Protein AF-A0A942M9U6-F1 (afdb_monomer_lite)

Structure (mmCIF, N/CA/C/O backbone):
data_AF-A0A942M9U6-F1
#
_entry.id   AF-A0A942M9U6-F1
#
loop_
_atom_site.group_PDB
_atom_site.id
_atom_site.type_symbol
_atom_site.label_atom_id
_atom_site.label_alt_id
_atom_site.label_comp_id
_atom_site.label_asym_id
_atom_site.label_entity_id
_atom_site.label_seq_id
_atom_site.pdbx_PDB_ins_code
_atom_site.Cartn_x
_atom_site.Cartn_y
_atom_site.Cartn_z
_atom_site.occupancy
_atom_site.B_iso_or_equiv
_atom_site.auth_seq_id
_atom_site.auth_comp_id
_atom_site.auth_asym_id
_atom_site.auth_atom_id
_atom_site.pdbx_PDB_model_num
ATOM 1 N N . MET A 1 1 ? 28.828 9.353 -16.235 1.00 51.31 1 MET A N 1
ATOM 2 C CA . MET A 1 1 ? 29.349 10.380 -17.169 1.00 51.31 1 MET A CA 1
ATOM 3 C C . MET A 1 1 ? 30.640 9.940 -17.848 1.00 51.31 1 MET A C 1
ATOM 5 O O . MET A 1 1 ? 30.652 9.902 -19.068 1.00 51.31 1 MET A O 1
ATOM 9 N N . ILE A 1 2 ? 31.676 9.532 -17.104 1.00 52.72 2 ILE A N 1
ATOM 10 C CA . ILE A 1 2 ? 32.962 9.069 -17.672 1.00 52.72 2 ILE A CA 1
ATOM 11 C C . ILE A 1 2 ? 32.776 7.932 -18.695 1.00 52.72 2 ILE A C 1
ATOM 13 O O . ILE A 1 2 ? 33.330 7.981 -19.785 1.00 52.72 2 ILE A O 1
ATOM 17 N N . THR A 1 3 ? 31.915 6.957 -18.403 1.00 57.44 3 THR A N 1
ATOM 18 C CA . THR A 1 3 ? 31.604 5.828 -19.300 1.00 57.44 3 THR A CA 1
ATOM 19 C C . THR A 1 3 ? 30.941 6.238 -20.615 1.00 57.44 3 THR A C 1
ATOM 21 O O . THR A 1 3 ? 31.275 5.699 -21.668 1.00 57.44 3 THR A O 1
ATOM 24 N N . ILE A 1 4 ? 30.038 7.222 -20.577 1.00 65.31 4 ILE A N 1
ATOM 25 C CA . ILE A 1 4 ? 29.393 7.776 -21.777 1.00 65.31 4 ILE A CA 1
ATOM 26 C C . ILE A 1 4 ? 30.446 8.491 -22.629 1.00 65.31 4 ILE A C 1
ATOM 28 O O . ILE A 1 4 ? 30.518 8.273 -23.833 1.00 65.31 4 ILE A O 1
ATOM 32 N N . PHE A 1 5 ? 31.317 9.273 -21.989 1.00 61.66 5 PHE A N 1
ATOM 33 C CA . PHE A 1 5 ? 32.379 10.014 -22.665 1.00 61.66 5 PHE A CA 1
ATOM 34 C C . PHE A 1 5 ? 33.386 9.084 -23.362 1.00 61.66 5 PHE A C 1
ATOM 36 O O . PHE A 1 5 ? 33.697 9.268 -24.536 1.00 61.66 5 PHE A O 1
ATOM 43 N N . VAL A 1 6 ? 33.821 8.020 -22.679 1.00 67.50 6 VAL A N 1
ATOM 44 C CA . VAL A 1 6 ? 34.709 6.989 -23.244 1.00 67.50 6 VAL A CA 1
ATOM 45 C C . VAL A 1 6 ? 34.043 6.253 -24.414 1.00 67.50 6 VAL A C 1
ATOM 47 O O . VAL A 1 6 ? 34.695 5.991 -25.423 1.00 67.50 6 VAL A O 1
ATOM 50 N N . SER A 1 7 ? 32.736 5.985 -24.328 1.00 64.94 7 SER A N 1
ATOM 51 C CA . SER A 1 7 ? 31.979 5.327 -25.405 1.00 64.94 7 SER A CA 1
ATOM 52 C C . SER A 1 7 ? 31.872 6.201 -26.660 1.00 64.94 7 SER A C 1
ATOM 54 O O . SER A 1 7 ? 32.038 5.701 -27.771 1.00 64.94 7 SER A O 1
ATOM 56 N N . VAL A 1 8 ? 31.654 7.511 -26.497 1.00 72.44 8 VAL A N 1
ATOM 57 C CA . VAL A 1 8 ? 31.606 8.473 -27.614 1.00 72.44 8 VAL A CA 1
ATOM 58 C C . VAL A 1 8 ? 32.970 8.589 -28.303 1.00 72.44 8 VAL A C 1
ATOM 60 O O . VAL A 1 8 ? 33.035 8.582 -29.533 1.00 72.44 8 VAL A O 1
ATOM 63 N N . ILE A 1 9 ? 34.063 8.624 -27.532 1.00 70.25 9 ILE A N 1
ATOM 64 C CA . ILE A 1 9 ? 35.432 8.665 -28.073 1.00 70.25 9 ILE A CA 1
ATOM 65 C C . ILE A 1 9 ? 35.750 7.385 -28.854 1.00 70.25 9 ILE A C 1
ATOM 67 O O . ILE A 1 9 ? 36.238 7.463 -29.982 1.00 70.25 9 ILE A O 1
ATOM 71 N N . LEU A 1 10 ? 35.438 6.213 -28.293 1.00 69.00 10 LEU A N 1
ATOM 72 C CA . LEU A 1 10 ? 35.633 4.928 -28.969 1.00 69.00 10 LEU A CA 1
ATOM 73 C C . LEU A 1 10 ? 34.833 4.851 -30.270 1.00 69.00 10 LEU A C 1
ATOM 75 O O . LEU A 1 10 ? 35.379 4.428 -31.284 1.00 69.00 10 LEU A O 1
ATOM 79 N N . PHE A 1 11 ? 33.579 5.312 -30.268 1.00 73.12 11 PHE A N 1
ATOM 80 C CA . PHE A 1 11 ? 32.739 5.346 -31.464 1.00 73.12 11 PHE A CA 1
ATOM 81 C C . PHE A 1 11 ? 33.318 6.260 -32.553 1.00 73.12 11 PHE A C 1
ATOM 83 O O . PHE A 1 11 ? 33.415 5.854 -33.711 1.00 73.12 11 PHE A O 1
ATOM 90 N N . GLY A 1 12 ? 33.781 7.460 -32.184 1.00 72.56 12 GLY A N 1
ATOM 91 C CA . GLY A 1 12 ? 34.450 8.376 -33.111 1.00 72.56 12 GLY A CA 1
ATOM 92 C C . GLY A 1 12 ? 35.727 7.781 -33.715 1.00 72.56 12 GLY A C 1
ATOM 93 O O . GLY A 1 12 ? 35.938 7.874 -34.926 1.00 72.56 12 GLY A O 1
ATOM 94 N N . LEU A 1 13 ? 36.541 7.099 -32.900 1.00 69.56 13 LEU A N 1
ATOM 95 C CA . LEU A 1 13 ? 37.756 6.415 -33.355 1.00 69.56 13 LEU A CA 1
ATOM 96 C C . LEU A 1 13 ? 37.434 5.282 -34.344 1.00 69.56 13 LEU A C 1
ATOM 98 O O . LEU A 1 13 ? 38.135 5.098 -35.337 1.00 69.56 13 LEU A O 1
ATOM 102 N N . LEU A 1 14 ? 36.342 4.560 -34.093 1.00 68.44 14 LEU A N 1
ATOM 103 C CA . LEU A 1 14 ? 35.849 3.464 -34.924 1.00 68.44 14 LEU A CA 1
ATOM 104 C C . LEU A 1 14 ? 35.403 3.967 -36.305 1.00 68.44 14 LEU A C 1
ATOM 106 O O . LEU A 1 14 ? 35.818 3.426 -37.331 1.00 68.44 14 LEU A O 1
ATOM 110 N N . VAL A 1 15 ? 34.620 5.049 -36.337 1.00 74.50 15 VAL A N 1
ATOM 111 C CA . VAL A 1 15 ? 34.192 5.707 -37.583 1.00 74.50 15 VAL A CA 1
ATOM 112 C C . VAL A 1 15 ? 35.398 6.250 -38.351 1.00 74.50 15 VAL A C 1
ATOM 114 O O . VAL A 1 15 ? 35.491 6.068 -39.565 1.00 74.50 15 VAL A O 1
ATOM 117 N N . TYR A 1 16 ? 36.354 6.870 -37.659 1.00 72.94 16 TYR A N 1
ATOM 118 C CA . TYR A 1 16 ? 37.574 7.384 -38.278 1.00 72.94 16 TYR A CA 1
ATOM 119 C C . TYR A 1 16 ? 38.420 6.272 -38.918 1.00 72.94 16 TYR A C 1
ATOM 121 O O . TYR A 1 16 ? 38.825 6.403 -40.075 1.00 72.94 16 TYR A O 1
ATOM 129 N N . LEU A 1 17 ? 38.647 5.160 -38.209 1.00 67.62 17 LEU A N 1
ATOM 130 C CA . LEU A 1 17 ? 39.379 4.003 -38.738 1.00 67.62 17 LEU A CA 1
ATOM 131 C C . LEU A 1 17 ? 38.661 3.383 -39.943 1.00 67.62 17 LEU A C 1
ATOM 133 O O . LEU A 1 17 ? 39.303 3.129 -40.962 1.00 67.62 17 LEU A O 1
ATOM 137 N N . TYR A 1 18 ? 37.332 3.249 -39.878 1.00 69.00 18 TYR A N 1
ATOM 138 C CA . TYR A 1 18 ? 36.510 2.781 -40.997 1.00 69.00 18 TYR A CA 1
ATOM 139 C C . TYR A 1 18 ? 36.676 3.660 -42.247 1.00 69.00 18 TYR A C 1
ATOM 141 O O . TYR A 1 18 ? 36.892 3.151 -43.347 1.00 69.00 18 TYR A O 1
ATOM 149 N N . LEU A 1 19 ? 36.621 4.987 -42.092 1.00 70.31 19 LEU A N 1
ATOM 150 C CA . LEU A 1 19 ? 36.773 5.930 -43.205 1.00 70.31 19 LEU A CA 1
ATOM 151 C C . LEU A 1 19 ? 38.203 5.961 -43.764 1.00 70.31 19 LEU A C 1
ATOM 153 O O . LEU A 1 19 ? 38.381 6.112 -44.976 1.00 70.31 19 LEU A O 1
ATOM 157 N N . LYS A 1 20 ? 39.214 5.813 -42.901 1.00 65.56 20 LYS A N 1
ATOM 158 C CA . LYS A 1 20 ? 40.631 5.805 -43.284 1.00 65.56 20 LYS A CA 1
ATOM 159 C C . LYS A 1 20 ? 41.003 4.540 -44.057 1.00 65.56 20 LYS A C 1
ATOM 161 O O . LYS A 1 20 ? 41.671 4.643 -45.080 1.00 65.56 20 LYS A O 1
ATOM 166 N N . GLU A 1 21 ? 40.556 3.366 -43.620 1.00 60.69 21 GLU A N 1
ATOM 167 C CA . GLU A 1 21 ? 40.882 2.090 -44.276 1.00 60.69 21 GLU A CA 1
ATOM 168 C C . GLU A 1 21 ? 40.117 1.871 -45.587 1.00 60.69 21 GLU A C 1
ATOM 170 O O . GLU A 1 21 ? 40.653 1.258 -46.512 1.00 60.69 21 GLU A O 1
ATOM 175 N N . ARG A 1 22 ? 38.914 2.451 -45.735 1.00 62.06 22 ARG A N 1
ATOM 176 C CA . ARG A 1 22 ? 38.149 2.418 -46.997 1.00 62.06 22 ARG A CA 1
ATOM 177 C C . ARG A 1 22 ? 38.911 3.033 -48.178 1.00 62.06 22 ARG A C 1
ATOM 179 O O . ARG A 1 22 ? 38.606 2.711 -49.323 1.00 62.06 22 ARG A O 1
ATOM 186 N N . LYS A 1 23 ? 39.886 3.910 -47.906 1.00 60.22 23 LYS A N 1
ATOM 187 C CA . LYS A 1 23 ? 40.751 4.531 -48.919 1.00 60.22 23 LYS A CA 1
ATOM 188 C C . LYS A 1 23 ? 41.942 3.656 -49.332 1.00 60.22 23 LYS A C 1
ATOM 190 O O . LYS A 1 23 ? 42.546 3.960 -50.355 1.00 60.22 23 LYS A O 1
ATOM 195 N N . THR A 1 24 ? 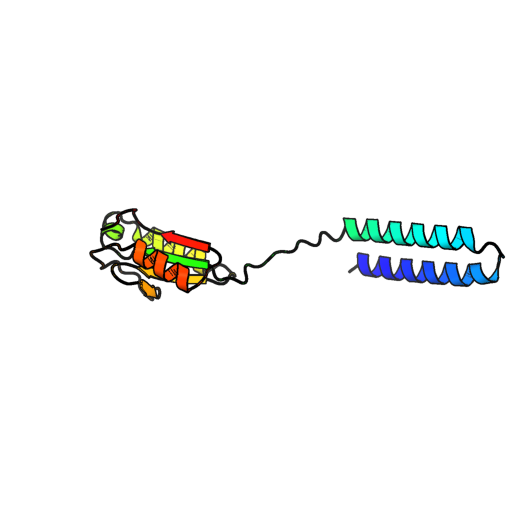42.280 2.601 -48.583 1.00 60.53 24 THR A N 1
ATOM 196 C CA . THR A 1 24 ? 43.625 1.996 -48.654 1.00 60.53 24 THR A CA 1
ATOM 197 C C . THR A 1 24 ? 43.661 0.527 -49.101 1.00 60.53 24 THR A C 1
ATOM 199 O O . THR A 1 24 ? 44.712 0.093 -49.560 1.00 60.53 24 THR A O 1
ATOM 202 N N . ALA A 1 25 ? 42.578 -0.266 -49.041 1.00 53.06 25 ALA A N 1
ATOM 203 C CA . ALA A 1 25 ? 42.644 -1.667 -49.500 1.00 53.06 25 ALA A CA 1
ATOM 204 C C . ALA A 1 25 ? 41.302 -2.288 -49.941 1.00 53.06 25 ALA A C 1
ATOM 206 O O . ALA A 1 25 ? 40.262 -2.097 -49.315 1.00 53.06 25 ALA A O 1
ATOM 207 N N . GLY A 1 26 ? 41.351 -3.116 -50.993 1.00 55.72 26 GLY A N 1
ATOM 208 C CA . GLY A 1 26 ? 40.221 -3.824 -51.620 1.00 55.72 26 GLY A CA 1
ATOM 209 C C . GLY A 1 26 ? 39.609 -4.997 -50.835 1.00 55.72 26 GLY A C 1
ATOM 210 O O . GLY A 1 26 ? 38.820 -5.751 -51.398 1.00 55.72 26 GLY A O 1
ATOM 211 N N . TYR A 1 27 ? 39.913 -5.158 -49.545 1.00 57.59 27 TYR A N 1
ATOM 212 C CA . TYR A 1 27 ? 39.408 -6.257 -48.711 1.00 57.59 27 TYR A CA 1
ATOM 213 C C . TYR A 1 27 ? 38.242 -5.789 -47.828 1.00 57.59 27 TYR A C 1
ATOM 215 O O . TYR A 1 27 ? 38.392 -5.519 -46.638 1.00 57.59 27 TYR A O 1
ATOM 223 N N . LYS A 1 28 ? 37.052 -5.673 -48.430 1.00 58.53 28 LYS A N 1
ATOM 224 C CA . LYS A 1 28 ? 35.843 -5.117 -47.787 1.00 58.53 28 LYS A CA 1
ATOM 225 C C . LYS A 1 28 ? 35.234 -6.026 -46.705 1.00 58.53 28 LYS A C 1
ATOM 227 O O . LYS A 1 28 ? 34.647 -5.531 -45.750 1.00 58.53 28 LYS A O 1
ATOM 232 N N . THR A 1 29 ? 35.369 -7.343 -46.836 1.00 56.19 29 THR A N 1
ATOM 233 C CA . THR A 1 29 ? 34.732 -8.351 -45.969 1.00 56.19 29 THR A CA 1
ATOM 234 C C . THR A 1 29 ? 35.356 -8.512 -44.572 1.00 56.19 29 THR A C 1
ATOM 236 O O . THR A 1 29 ? 34.597 -8.473 -43.601 1.00 56.19 29 THR A O 1
ATOM 239 N N . PRO A 1 30 ? 36.690 -8.632 -44.387 1.00 63.00 30 PRO A N 1
ATOM 240 C CA . PRO A 1 30 ? 37.270 -8.784 -43.046 1.00 63.00 30 PRO A CA 1
ATOM 241 C C . PRO A 1 30 ? 37.126 -7.520 -42.184 1.00 63.00 30 PRO A C 1
ATOM 243 O O . PRO A 1 30 ? 37.097 -7.608 -40.958 1.00 63.00 30 PRO A O 1
ATOM 246 N N . LEU A 1 31 ? 36.996 -6.349 -42.811 1.00 65.12 31 LEU A N 1
ATOM 247 C CA . LEU A 1 31 ? 36.839 -5.069 -42.122 1.00 65.12 31 LEU A CA 1
ATOM 248 C C . LEU A 1 31 ? 35.452 -4.933 -41.486 1.00 65.12 31 LEU A C 1
ATOM 250 O O . LEU A 1 31 ? 35.343 -4.572 -40.316 1.00 65.12 31 LEU A O 1
ATOM 254 N N . VAL A 1 32 ? 34.394 -5.287 -42.223 1.00 67.69 32 VAL A N 1
ATOM 255 C CA . VAL A 1 32 ? 33.022 -5.279 -41.690 1.00 67.69 32 VAL A CA 1
ATOM 256 C C . VAL A 1 32 ? 32.903 -6.248 -40.515 1.00 67.69 32 VAL A C 1
ATOM 258 O O . VAL A 1 32 ? 32.322 -5.893 -39.494 1.00 67.69 32 VAL A O 1
ATOM 261 N 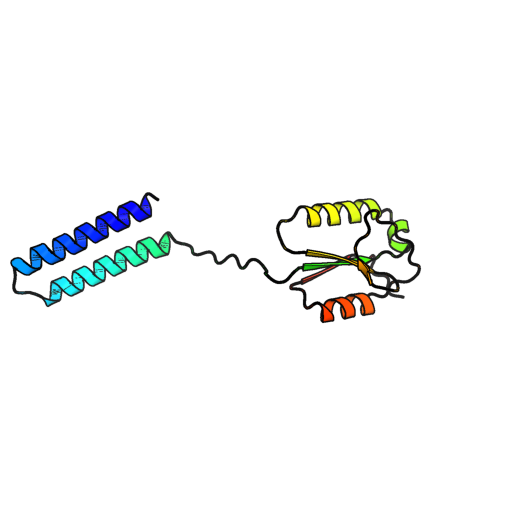N . LEU A 1 33 ? 33.521 -7.431 -40.608 1.00 65.69 33 LEU A N 1
ATOM 262 C CA . LEU A 1 33 ? 33.514 -8.405 -39.516 1.00 65.69 33 LEU A CA 1
ATOM 263 C C . LEU A 1 33 ? 34.217 -7.870 -38.257 1.00 65.69 33 LEU A C 1
ATOM 265 O O . LEU A 1 33 ? 33.673 -7.991 -37.161 1.00 65.69 33 LEU A O 1
ATOM 269 N N . ARG A 1 34 ? 35.386 -7.226 -38.404 1.00 70.25 34 ARG A N 1
ATOM 270 C CA . ARG A 1 34 ? 36.105 -6.585 -37.285 1.00 70.25 34 ARG A CA 1
ATOM 271 C C . ARG A 1 34 ? 35.287 -5.466 -36.644 1.00 70.25 34 ARG A C 1
ATOM 273 O O . ARG A 1 34 ? 35.250 -5.366 -35.421 1.00 70.25 34 ARG A O 1
ATOM 280 N N . LEU A 1 35 ? 34.608 -4.660 -37.458 1.00 73.06 35 LEU A N 1
ATOM 281 C CA . LEU A 1 35 ? 33.754 -3.571 -36.991 1.00 73.06 35 LEU A CA 1
ATOM 282 C C . LEU A 1 35 ? 32.556 -4.100 -36.194 1.00 73.06 35 LEU A C 1
ATOM 284 O O . LEU A 1 35 ? 32.292 -3.623 -35.093 1.00 73.06 35 LEU A O 1
ATOM 288 N N . VAL A 1 36 ? 31.881 -5.130 -36.710 1.00 72.50 36 VAL A N 1
ATOM 289 C CA . VAL A 1 36 ? 30.764 -5.798 -36.025 1.00 72.50 36 VAL A CA 1
ATOM 290 C C . VAL A 1 36 ? 31.223 -6.416 -34.703 1.00 72.50 36 VAL A C 1
ATOM 292 O O . VAL A 1 36 ? 30.551 -6.233 -33.689 1.00 72.50 36 VAL A O 1
ATOM 295 N N . MET A 1 37 ? 32.386 -7.076 -34.675 1.00 72.94 37 MET A N 1
ATOM 296 C CA . MET A 1 37 ? 32.954 -7.634 -33.441 1.00 72.94 37 MET A CA 1
ATOM 297 C C . MET A 1 37 ? 33.259 -6.557 -32.396 1.00 72.94 37 MET A C 1
ATOM 299 O O . MET A 1 37 ? 32.953 -6.743 -31.221 1.00 72.94 37 MET A O 1
ATOM 303 N N . LEU A 1 38 ? 33.829 -5.423 -32.809 1.00 78.56 38 LEU A N 1
ATOM 304 C CA . LEU A 1 38 ? 34.173 -4.329 -31.899 1.00 78.56 38 LEU A CA 1
ATOM 305 C C . LEU A 1 38 ? 32.908 -3.656 -31.342 1.00 78.56 38 LEU A C 1
ATOM 307 O O . LEU A 1 38 ? 32.829 -3.393 -30.145 1.00 78.56 38 LEU A O 1
ATOM 311 N N . VAL A 1 39 ? 31.882 -3.460 -32.176 1.00 78.06 39 VAL A N 1
ATOM 312 C CA . VAL A 1 39 ? 30.569 -2.959 -31.735 1.00 78.06 39 VAL A CA 1
ATOM 313 C C . VAL A 1 39 ? 29.915 -3.926 -30.744 1.00 78.06 39 VAL A C 1
ATOM 315 O O . VAL A 1 39 ? 29.445 -3.486 -29.697 1.00 78.06 39 VAL A O 1
ATOM 318 N N . LEU A 1 40 ? 29.934 -5.235 -31.017 1.00 73.38 40 LEU A N 1
ATOM 319 C CA . LEU A 1 40 ? 29.438 -6.257 -30.087 1.00 73.38 40 LEU A CA 1
ATOM 320 C C . LEU A 1 40 ? 30.196 -6.235 -28.755 1.00 73.38 40 LEU A C 1
ATOM 322 O O . LEU A 1 40 ? 29.568 -6.279 -27.700 1.00 73.38 40 LEU A O 1
ATOM 326 N N . LEU A 1 41 ? 31.524 -6.106 -28.785 1.00 76.81 41 LEU A N 1
ATOM 327 C CA . LEU A 1 41 ? 32.349 -6.011 -27.579 1.00 76.81 41 LEU A CA 1
ATOM 328 C C . LEU A 1 41 ? 31.974 -4.781 -26.737 1.00 76.81 41 LEU A C 1
ATOM 330 O O . LEU A 1 41 ? 31.820 -4.883 -25.520 1.00 76.81 41 LEU A O 1
ATOM 334 N N . VAL A 1 42 ? 31.775 -3.629 -27.385 1.00 77.81 42 VAL A N 1
ATOM 335 C CA . VAL A 1 42 ? 31.334 -2.390 -26.728 1.00 77.81 42 VAL A CA 1
ATOM 336 C C . VAL A 1 42 ? 29.934 -2.556 -26.135 1.00 77.81 42 VAL A C 1
ATOM 338 O O . VAL A 1 42 ? 29.712 -2.154 -24.996 1.00 77.81 42 VAL A O 1
ATOM 341 N N . LEU A 1 43 ? 29.005 -3.200 -26.846 1.00 74.62 43 LEU A N 1
ATOM 342 C CA . LEU A 1 43 ? 27.662 -3.485 -26.330 1.00 74.62 43 LEU A CA 1
ATOM 343 C C . LEU A 1 43 ? 27.686 -4.427 -25.122 1.00 74.62 43 LEU A C 1
ATOM 345 O O . LEU A 1 43 ? 26.938 -4.193 -24.177 1.00 74.62 43 LEU A O 1
ATOM 349 N N . ILE A 1 44 ? 28.552 -5.445 -25.108 1.00 74.00 44 ILE A N 1
ATOM 350 C CA . ILE A 1 44 ? 28.718 -6.352 -23.959 1.00 74.00 44 ILE A CA 1
ATOM 351 C C . ILE A 1 44 ? 29.291 -5.595 -22.754 1.00 74.00 44 ILE A C 1
ATOM 353 O O . ILE A 1 44 ? 28.777 -5.727 -21.642 1.00 74.00 44 ILE A O 1
ATOM 357 N N . LEU A 1 45 ? 30.308 -4.755 -22.968 1.00 73.88 45 LEU A N 1
ATOM 358 C CA . LEU A 1 45 ? 30.894 -3.912 -21.920 1.00 73.88 45 LEU A CA 1
ATOM 359 C C . LEU A 1 45 ? 29.867 -2.927 -21.345 1.00 73.88 45 LEU A C 1
ATOM 361 O O . LEU A 1 45 ? 29.752 -2.798 -20.128 1.00 73.88 45 LEU A O 1
ATOM 365 N N . ILE A 1 46 ? 29.077 -2.272 -22.198 1.00 71.19 46 ILE A N 1
ATOM 366 C CA . ILE A 1 46 ? 28.002 -1.365 -21.779 1.00 71.19 46 ILE A CA 1
ATOM 367 C C . ILE A 1 46 ? 26.899 -2.149 -21.057 1.00 71.19 46 ILE A C 1
ATOM 369 O O . ILE A 1 46 ? 26.513 -1.769 -19.956 1.00 71.19 46 ILE A O 1
ATOM 373 N N . GLY A 1 47 ? 26.430 -3.268 -21.608 1.00 64.44 47 GLY A N 1
ATOM 374 C CA . GLY A 1 47 ? 25.384 -4.102 -21.006 1.00 64.44 47 GLY A CA 1
ATOM 375 C C . GLY A 1 47 ? 25.768 -4.661 -19.634 1.00 64.44 47 GLY A C 1
ATOM 376 O O . GLY A 1 47 ? 24.924 -4.740 -18.746 1.00 64.44 47 GLY A O 1
ATOM 377 N N . SER A 1 48 ? 27.051 -4.965 -19.414 1.00 61.50 48 SER A N 1
ATOM 378 C CA . SER A 1 48 ? 27.562 -5.379 -18.101 1.00 61.50 48 SER A CA 1
ATOM 379 C C . SER A 1 48 ? 27.566 -4.245 -17.068 1.00 61.50 48 SER A C 1
ATOM 381 O O . SER A 1 48 ? 27.462 -4.515 -15.870 1.00 61.50 48 SER A O 1
ATOM 383 N N . ILE A 1 49 ? 27.725 -2.991 -17.499 1.00 59.47 49 ILE A N 1
ATOM 384 C CA . ILE A 1 49 ? 27.787 -1.818 -16.611 1.00 59.47 49 ILE A CA 1
ATOM 385 C C . ILE A 1 49 ? 26.380 -1.261 -16.353 1.00 59.47 49 ILE A C 1
ATOM 387 O O . ILE A 1 49 ? 26.064 -0.832 -15.242 1.00 59.47 49 ILE A O 1
ATOM 391 N N . PHE A 1 50 ? 25.503 -1.304 -17.354 1.00 52.12 50 PHE A N 1
ATOM 392 C CA . PHE A 1 50 ? 24.115 -0.879 -17.247 1.00 52.12 50 PHE A CA 1
ATOM 393 C C . PHE A 1 50 ? 23.241 -2.037 -16.757 1.00 52.12 50 PHE A C 1
ATOM 395 O O . PHE A 1 50 ? 22.484 -2.641 -17.512 1.00 52.12 50 PHE A O 1
ATOM 402 N N . LYS A 1 51 ? 23.281 -2.307 -15.447 1.00 53.59 51 LYS A N 1
ATOM 403 C CA . LYS A 1 51 ? 22.169 -3.004 -14.788 1.00 53.59 51 LYS A CA 1
ATOM 404 C C . LYS A 1 51 ? 20.945 -2.090 -14.844 1.00 53.59 51 LYS A C 1
ATOM 406 O O . LYS A 1 51 ? 20.751 -1.249 -13.968 1.00 53.59 51 LYS A O 1
ATOM 411 N N . ILE A 1 52 ? 20.130 -2.235 -15.886 1.00 55.22 52 ILE A N 1
ATOM 412 C CA . ILE A 1 52 ? 18.816 -1.594 -15.966 1.00 55.22 52 ILE A CA 1
ATOM 413 C C . ILE A 1 52 ? 17.922 -2.294 -14.940 1.00 55.22 52 ILE A C 1
ATOM 415 O O . ILE A 1 52 ? 17.247 -3.278 -15.228 1.00 55.22 52 ILE A O 1
ATOM 419 N N . SER A 1 53 ? 17.975 -1.819 -13.698 1.00 51.28 53 SER A N 1
ATOM 420 C CA . SER A 1 53 ? 17.026 -2.215 -12.668 1.00 51.28 53 SER A CA 1
ATOM 421 C C . SER A 1 53 ? 15.731 -1.464 -12.936 1.00 51.28 53 SER A C 1
ATOM 423 O O . SER A 1 53 ? 15.594 -0.287 -12.597 1.00 51.28 53 SER A O 1
ATOM 425 N N . PHE A 1 54 ? 14.783 -2.131 -13.591 1.00 48.44 54 PHE A N 1
ATOM 426 C CA . PHE A 1 54 ? 13.406 -1.664 -13.628 1.00 48.44 54 PHE A CA 1
ATOM 427 C C . PHE A 1 54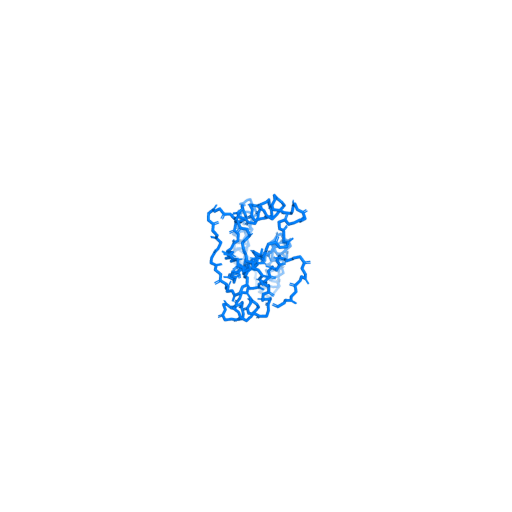 ? 12.840 -1.770 -12.212 1.00 48.44 54 PHE A C 1
ATOM 429 O O . PHE A 1 54 ? 12.265 -2.782 -11.820 1.00 48.44 54 PHE A O 1
ATOM 436 N N . LYS A 1 55 ? 13.005 -0.708 -11.420 1.00 48.16 55 LYS A N 1
ATOM 437 C CA . LYS A 1 55 ? 12.193 -0.510 -10.223 1.00 48.16 55 LYS A CA 1
ATOM 438 C C . LYS A 1 55 ? 10.787 -0.183 -10.720 1.00 48.16 55 LYS A C 1
ATOM 440 O O . LYS A 1 55 ? 10.483 0.969 -11.021 1.00 48.16 55 LYS A O 1
ATOM 445 N N . GLN A 1 56 ? 9.944 -1.204 -10.870 1.00 53.47 56 GLN A N 1
ATOM 446 C CA . GLN A 1 56 ? 8.504 -0.995 -10.965 1.00 53.47 56 GLN A CA 1
ATOM 447 C C . GLN A 1 56 ? 8.078 -0.320 -9.662 1.00 53.47 56 GLN A C 1
ATOM 449 O O . GLN A 1 56 ? 7.899 -0.969 -8.636 1.00 53.47 56 GLN A O 1
ATOM 454 N N . SER A 1 57 ? 7.985 1.009 -9.685 1.00 51.81 57 SER A N 1
ATOM 455 C CA . SER A 1 57 ? 7.217 1.716 -8.672 1.00 51.81 57 SER A CA 1
ATOM 456 C C . SER A 1 57 ? 5.787 1.198 -8.803 1.00 51.81 57 SER A C 1
ATOM 458 O O . SER A 1 57 ? 5.246 1.262 -9.915 1.00 51.81 57 SER A O 1
ATOM 460 N N . PRO A 1 58 ? 5.178 0.628 -7.750 1.00 54.25 58 PRO A N 1
ATOM 461 C CA . PRO A 1 58 ? 3.785 0.237 -7.825 1.00 54.25 58 PRO A CA 1
ATOM 462 C C . PRO A 1 58 ? 2.970 1.512 -8.061 1.00 54.25 58 PRO A C 1
ATOM 464 O O . PRO A 1 58 ? 2.748 2.312 -7.159 1.00 54.25 58 PRO A O 1
ATOM 467 N N . GLN A 1 59 ? 2.540 1.720 -9.309 1.00 65.62 59 GLN A N 1
ATOM 468 C CA . GLN A 1 59 ? 1.604 2.791 -9.667 1.00 65.62 59 GLN A CA 1
ATOM 469 C C . GLN A 1 59 ? 0.242 2.583 -8.989 1.00 65.62 59 GLN A C 1
ATOM 471 O O . GLN A 1 59 ? -0.573 3.499 -8.922 1.00 65.62 59 GLN A O 1
ATOM 476 N N . ILE A 1 60 ? -0.005 1.370 -8.489 1.00 75.81 60 ILE A N 1
ATOM 477 C CA . ILE A 1 60 ? -1.238 0.988 -7.824 1.00 75.81 60 ILE A CA 1
ATOM 478 C C . ILE A 1 60 ? -1.093 1.284 -6.324 1.00 75.81 60 ILE A C 1
ATOM 480 O O . ILE A 1 60 ? -0.173 0.759 -5.694 1.00 75.81 60 ILE A O 1
ATOM 484 N N . PRO A 1 61 ? -1.982 2.105 -5.735 1.00 83.50 61 PRO A N 1
ATOM 485 C CA . PRO A 1 61 ? -1.875 2.498 -4.339 1.00 83.50 61 PRO A CA 1
ATOM 486 C C . PRO A 1 61 ? -2.037 1.293 -3.413 1.00 83.50 61 PRO A C 1
ATOM 488 O O . PRO A 1 61 ? -2.871 0.412 -3.650 1.00 83.50 61 PRO A O 1
ATOM 491 N N . LEU A 1 62 ? -1.267 1.286 -2.331 1.00 90.62 62 LEU A N 1
ATOM 492 C CA . LEU A 1 62 ? -1.443 0.337 -1.241 1.00 90.62 62 LEU A CA 1
ATOM 493 C C . LEU A 1 62 ? -2.596 0.799 -0.342 1.00 90.62 62 LEU A C 1
ATOM 495 O O . LEU A 1 62 ? -2.718 1.984 -0.021 1.00 90.62 62 LEU A O 1
ATOM 499 N N . LEU A 1 63 ? -3.459 -0.133 0.048 1.00 93.88 63 LEU A N 1
ATOM 500 C CA . LEU A 1 63 ? -4.589 0.144 0.927 1.00 93.88 63 LEU A CA 1
ATOM 501 C C . LEU A 1 63 ? -4.280 -0.379 2.326 1.00 93.88 63 LEU A C 1
ATOM 503 O O . LEU A 1 63 ? -3.998 -1.562 2.489 1.00 93.88 63 LEU A O 1
ATOM 507 N N . VAL A 1 64 ? -4.355 0.488 3.326 1.00 94.00 64 VAL A N 1
ATOM 508 C CA . VAL A 1 64 ? -4.236 0.104 4.734 1.00 94.00 64 VAL A CA 1
ATOM 509 C C . VAL A 1 64 ? -5.617 0.181 5.362 1.00 94.00 64 VAL A C 1
ATOM 511 O O . VAL A 1 64 ? -6.265 1.226 5.306 1.00 94.00 64 VAL A O 1
ATOM 514 N N . LEU A 1 65 ? -6.066 -0.931 5.927 1.00 94.06 65 LEU A N 1
ATOM 515 C CA . LEU A 1 65 ? -7.330 -1.066 6.636 1.00 94.06 65 LEU A CA 1
ATOM 516 C C . LEU A 1 65 ? -7.014 -1.301 8.108 1.00 94.06 65 LEU A C 1
ATOM 518 O O . LEU A 1 65 ? -6.399 -2.311 8.449 1.00 94.06 65 LEU A O 1
ATOM 522 N N . VAL A 1 66 ? -7.413 -0.366 8.962 1.00 92.62 66 VAL A N 1
ATOM 523 C CA . VAL A 1 66 ? -7.171 -0.422 10.404 1.00 92.62 66 VAL A CA 1
ATOM 524 C C . VAL A 1 66 ? -8.489 -0.608 11.126 1.00 92.62 66 VAL A C 1
ATOM 526 O O . VAL A 1 66 ? -9.421 0.171 10.964 1.00 92.62 66 VAL A O 1
ATOM 529 N N . ASP A 1 67 ? -8.572 -1.640 11.933 1.00 90.69 67 ASP A N 1
ATOM 530 C CA . ASP A 1 67 ? -9.728 -1.892 12.769 1.00 90.69 67 ASP A CA 1
ATOM 531 C C . ASP A 1 67 ? -9.817 -0.820 13.874 1.00 90.69 67 ASP A C 1
ATOM 533 O O . ASP A 1 67 ? -8.823 -0.455 14.506 1.00 90.69 67 ASP A O 1
ATOM 537 N N . ALA A 1 68 ? -11.008 -0.247 14.041 1.00 89.25 68 ALA A N 1
ATOM 538 C CA . ALA A 1 68 ? -11.321 0.810 15.006 1.00 89.25 68 ALA A CA 1
ATOM 539 C C . ALA A 1 68 ? -12.302 0.330 16.095 1.00 89.25 68 ALA A C 1
ATOM 541 O O . ALA A 1 68 ? -12.998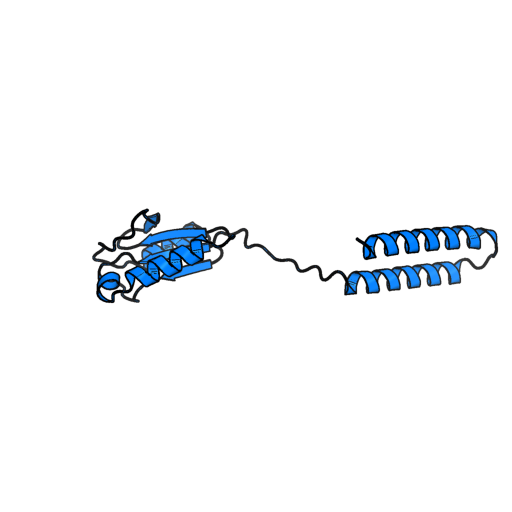 1.137 16.728 1.00 89.25 68 ALA A O 1
ATOM 542 N N . SER A 1 69 ? -12.383 -0.982 16.311 1.00 87.81 69 SER A N 1
ATOM 543 C CA . SER A 1 69 ? -13.178 -1.585 17.376 1.00 87.81 69 SER A CA 1
ATOM 544 C C . SER A 1 69 ? -12.562 -1.361 18.761 1.00 87.81 69 SER A C 1
ATOM 546 O O . SER A 1 69 ? -11.345 -1.264 18.938 1.00 87.81 69 SER A O 1
ATOM 548 N N . ARG A 1 70 ? -13.410 -1.279 19.791 1.00 84.69 70 ARG A N 1
ATOM 549 C CA . ARG A 1 70 ? -12.990 -1.053 21.184 1.00 84.69 70 ARG A CA 1
ATOM 550 C C . ARG A 1 70 ? -12.049 -2.139 21.714 1.00 84.69 70 ARG A C 1
ATOM 552 O O . ARG A 1 70 ? -11.261 -1.851 22.615 1.00 84.69 70 ARG A O 1
ATOM 559 N N . SER A 1 71 ? -12.107 -3.359 21.177 1.00 80.38 71 SER A N 1
ATOM 560 C CA . SER A 1 71 ? -11.258 -4.480 21.605 1.00 80.38 71 SER A CA 1
ATOM 561 C C . SER A 1 71 ? -9.767 -4.208 21.380 1.00 80.38 71 SER A C 1
ATOM 563 O O . SER A 1 71 ? -8.942 -4.601 22.206 1.00 80.38 71 SER A O 1
ATOM 565 N N . ILE A 1 72 ? -9.422 -3.403 20.373 1.00 77.44 72 ILE A N 1
ATOM 566 C CA . ILE A 1 72 ? -8.042 -2.973 20.102 1.00 77.44 72 ILE A CA 1
ATOM 567 C C . ILE A 1 72 ? -7.463 -2.101 21.215 1.00 77.44 72 ILE A C 1
ATOM 569 O O . ILE A 1 72 ? -6.274 -2.200 21.540 1.00 77.44 72 ILE A O 1
ATOM 573 N N . ASN A 1 73 ? -8.295 -1.252 21.819 1.00 76.56 73 ASN A N 1
ATOM 574 C CA . ASN A 1 73 ? -7.875 -0.398 22.925 1.00 76.56 73 ASN A CA 1
ATOM 575 C C . ASN A 1 73 ? -7.579 -1.221 24.185 1.00 76.56 73 ASN A C 1
ATOM 577 O O . ASN A 1 73 ? -6.635 -0.938 24.919 1.00 76.56 73 ASN A O 1
ATOM 581 N N . PHE A 1 74 ? -8.345 -2.293 24.398 1.00 64.50 74 PHE A N 1
ATOM 582 C CA . PHE A 1 74 ? -8.265 -3.120 25.601 1.00 64.50 74 PHE A CA 1
ATOM 583 C C . PHE A 1 74 ? -6.889 -3.783 25.798 1.00 64.50 74 PHE A C 1
ATOM 585 O O . PHE A 1 74 ? -6.511 -4.106 26.920 1.00 64.50 74 PHE A O 1
ATOM 592 N N . GLN A 1 75 ? -6.109 -3.940 24.725 1.00 65.25 75 GLN A N 1
ATOM 593 C CA . GLN A 1 75 ? -4.760 -4.514 24.766 1.00 65.25 75 GLN A CA 1
ATOM 594 C C . GLN A 1 75 ? -3.627 -3.469 24.804 1.00 65.25 75 GLN A C 1
ATOM 596 O O . GLN A 1 75 ? -2.456 -3.833 24.692 1.00 65.25 75 GLN A O 1
ATOM 601 N N . GLY A 1 76 ? -3.932 -2.170 24.916 1.00 66.62 76 GLY A N 1
ATOM 602 C CA . GLY A 1 76 ? -2.910 -1.112 24.914 1.00 66.62 76 GLY A CA 1
ATOM 603 C C . GLY A 1 76 ? -2.161 -0.976 23.580 1.00 66.62 76 GLY A C 1
ATOM 604 O O . GLY A 1 76 ? -1.062 -0.424 23.526 1.00 66.62 76 GLY A O 1
ATOM 605 N N . ASN A 1 77 ? -2.736 -1.481 22.484 1.00 77.00 77 ASN A N 1
ATOM 606 C CA . ASN A 1 77 ? -2.091 -1.511 21.169 1.00 77.00 77 ASN A CA 1
ATOM 607 C C . ASN A 1 77 ? -2.228 -0.196 20.380 1.00 77.00 77 ASN A C 1
ATOM 609 O O . ASN A 1 77 ? -1.644 -0.079 19.304 1.00 77.00 77 ASN A O 1
ATOM 613 N N . LEU A 1 78 ? -2.924 0.811 20.920 1.00 80.38 78 LEU A N 1
ATOM 614 C CA . LEU A 1 78 ? -3.141 2.105 20.260 1.00 80.38 78 LEU A CA 1
ATOM 615 C C . LEU A 1 78 ? -1.841 2.786 19.825 1.00 80.38 78 LEU A C 1
ATOM 617 O O . LEU A 1 78 ? -1.668 3.101 18.653 1.00 80.38 78 LEU A O 1
ATOM 621 N N . GLN A 1 79 ? -0.881 2.914 20.744 1.00 82.12 79 GLN A N 1
ATOM 622 C CA . GLN A 1 79 ? 0.410 3.543 20.445 1.00 82.12 79 GLN A CA 1
ATOM 623 C C . GLN A 1 79 ? 1.186 2.786 19.359 1.00 82.12 79 GLN A C 1
ATOM 625 O O . GLN A 1 79 ? 1.903 3.390 18.560 1.00 82.12 79 GLN A O 1
ATOM 630 N N . LYS A 1 80 ? 1.039 1.455 19.301 1.00 84.94 80 LYS A N 1
ATOM 631 C CA . LYS A 1 80 ? 1.678 0.641 18.262 1.00 84.94 80 LYS A CA 1
ATOM 632 C C . LYS A 1 80 ? 1.031 0.892 16.907 1.00 84.94 80 LYS A C 1
ATOM 634 O O . LYS A 1 80 ? 1.766 1.067 15.939 1.00 84.94 80 LYS A O 1
ATOM 639 N N . ILE A 1 81 ? -0.299 0.950 16.841 1.00 87.25 81 ILE A N 1
ATOM 640 C CA . ILE A 1 81 ? -1.031 1.259 15.608 1.00 87.25 81 ILE A CA 1
ATOM 641 C C . ILE A 1 81 ? -0.615 2.634 15.093 1.00 87.25 81 ILE A C 1
ATOM 643 O O . ILE A 1 81 ? -0.162 2.728 13.955 1.00 87.25 81 ILE A O 1
ATOM 647 N N . ASP A 1 82 ? -0.626 3.660 15.944 1.00 85.88 82 ASP A N 1
ATOM 648 C CA . ASP A 1 82 ? -0.179 5.001 15.558 1.00 85.88 82 ASP A CA 1
ATOM 649 C C . ASP A 1 82 ? 1.274 4.995 15.071 1.00 85.88 82 ASP A C 1
ATOM 651 O O . ASP A 1 82 ? 1.595 5.596 14.048 1.00 85.88 82 ASP A O 1
ATOM 655 N N . SER A 1 83 ? 2.168 4.255 15.738 1.00 87.69 83 SER A N 1
ATOM 656 C CA . SER A 1 83 ? 3.563 4.134 15.299 1.00 87.69 83 SER A CA 1
ATOM 657 C C . SER A 1 83 ? 3.706 3.464 13.925 1.00 87.69 83 SER A C 1
ATOM 659 O O . SER A 1 83 ? 4.536 3.886 13.117 1.00 87.69 83 SER A O 1
ATOM 661 N N . ILE A 1 84 ? 2.892 2.442 13.636 1.00 88.75 84 ILE A N 1
ATOM 662 C CA . ILE A 1 84 ? 2.881 1.733 12.352 1.00 88.75 84 ILE A CA 1
ATOM 663 C C . ILE A 1 84 ? 2.349 2.661 11.264 1.00 88.75 84 ILE A C 1
ATOM 665 O O . ILE A 1 84 ? 2.972 2.787 10.209 1.00 88.75 84 ILE A O 1
ATOM 669 N N . ILE A 1 85 ? 1.243 3.354 11.530 1.00 89.75 85 ILE A N 1
ATOM 670 C CA . ILE A 1 85 ? 0.637 4.289 10.585 1.00 89.75 85 ILE A CA 1
ATOM 671 C C . ILE A 1 85 ? 1.561 5.474 10.310 1.00 89.75 85 ILE A C 1
ATOM 673 O O . ILE A 1 85 ? 1.732 5.848 9.151 1.00 89.75 85 ILE A O 1
ATOM 677 N N . ASN A 1 86 ? 2.250 5.999 11.322 1.00 89.69 86 ASN A N 1
ATOM 678 C CA . ASN A 1 86 ? 3.245 7.055 11.145 1.00 89.69 86 ASN A CA 1
ATOM 679 C C . ASN A 1 86 ? 4.425 6.602 10.278 1.00 89.69 86 ASN A C 1
ATOM 681 O O . ASN A 1 86 ? 4.827 7.333 9.373 1.00 89.69 86 ASN A O 1
ATOM 685 N N . LYS A 1 87 ? 4.939 5.381 10.482 1.00 90.25 87 LYS A N 1
ATOM 686 C CA . LYS A 1 87 ? 5.976 4.807 9.607 1.00 90.25 87 LYS A CA 1
ATOM 687 C C . LYS A 1 87 ? 5.479 4.654 8.174 1.00 90.25 87 LYS A C 1
ATOM 689 O O . LYS A 1 87 ? 6.157 5.083 7.248 1.00 90.25 87 LYS A O 1
ATOM 694 N N . ILE A 1 88 ? 4.272 4.121 7.985 1.00 88.38 88 ILE A N 1
ATOM 695 C CA . ILE A 1 88 ? 3.654 4.014 6.658 1.00 88.38 88 ILE A CA 1
ATOM 696 C C . ILE A 1 88 ? 3.492 5.403 6.030 1.00 88.38 88 ILE A C 1
ATOM 698 O O . ILE A 1 88 ? 3.756 5.569 4.842 1.00 88.38 88 ILE A O 1
ATOM 702 N N . ASN A 1 89 ? 3.124 6.424 6.805 1.00 88.00 89 ASN A N 1
ATOM 703 C CA . ASN A 1 89 ? 2.963 7.798 6.332 1.00 88.00 89 ASN A CA 1
ATOM 704 C C . ASN A 1 89 ? 4.272 8.467 5.897 1.00 88.00 89 ASN A C 1
ATOM 706 O O . ASN A 1 89 ? 4.233 9.272 4.966 1.00 88.00 89 ASN A O 1
ATOM 710 N N . GLN A 1 90 ? 5.415 8.078 6.457 1.00 89.50 90 GLN A N 1
ATOM 711 C CA . GLN A 1 90 ? 6.736 8.580 6.050 1.00 89.50 90 GLN A CA 1
ATOM 712 C C . GLN A 1 90 ? 7.215 8.028 4.699 1.00 89.50 90 GLN A C 1
ATOM 714 O O . GLN A 1 90 ? 8.097 8.607 4.068 1.00 89.50 90 GLN A O 1
ATOM 719 N N . GLU A 1 91 ? 6.628 6.930 4.228 1.00 87.69 91 GLU A N 1
ATOM 720 C CA . GLU A 1 91 ? 7.036 6.306 2.973 1.00 87.69 91 GLU A CA 1
ATOM 721 C C . GLU A 1 91 ? 6.648 7.110 1.719 1.00 87.69 91 GLU A C 1
ATOM 723 O O . GLU A 1 91 ? 5.604 7.757 1.656 1.00 87.69 91 GLU A O 1
ATOM 728 N N . SER A 1 92 ? 7.457 7.013 0.663 1.00 83.69 92 SER A N 1
ATOM 729 C CA . SER A 1 92 ? 7.265 7.790 -0.577 1.00 83.69 92 SER A CA 1
ATOM 730 C C . SER A 1 92 ? 6.244 7.203 -1.566 1.00 83.69 92 SER A C 1
ATOM 732 O O . SER A 1 92 ? 5.889 7.859 -2.544 1.00 83.69 92 SER A O 1
ATOM 734 N N . TRP A 1 93 ? 5.763 5.976 -1.344 1.00 83.69 93 TRP A N 1
ATOM 735 C CA . TRP A 1 93 ? 4.806 5.309 -2.234 1.00 83.69 93 TRP A CA 1
ATOM 736 C C . TRP A 1 93 ? 3.351 5.731 -1.978 1.00 83.69 93 TRP A C 1
ATOM 738 O O . TRP A 1 93 ? 2.981 6.172 -0.889 1.00 83.69 93 TRP A O 1
ATOM 748 N N . SER A 1 94 ? 2.508 5.592 -3.010 1.00 86.56 94 SER A N 1
ATOM 749 C CA . SER A 1 94 ? 1.088 5.952 -2.942 1.00 86.56 94 SER A CA 1
ATOM 750 C C . SER A 1 94 ? 0.328 5.007 -2.014 1.00 86.56 94 SER A C 1
ATOM 752 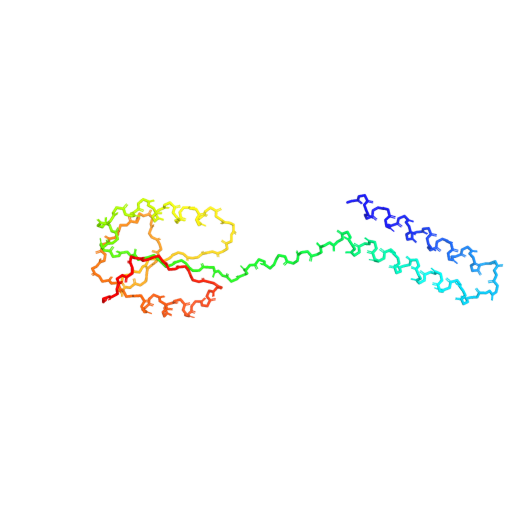O O . SER A 1 94 ? 0.368 3.786 -2.179 1.00 86.56 94 SER A O 1
ATOM 754 N N . LYS A 1 95 ? -0.394 5.577 -1.049 1.00 90.44 95 LYS A N 1
ATOM 755 C CA . LYS A 1 95 ? -1.130 4.831 -0.029 1.00 90.44 95 LYS A CA 1
ATOM 756 C C . LYS A 1 95 ? -2.452 5.495 0.313 1.00 90.44 95 LYS A C 1
ATOM 758 O O . LYS A 1 95 ? -2.597 6.711 0.188 1.00 90.44 95 LYS A O 1
ATOM 763 N N . LYS A 1 96 ? -3.419 4.692 0.744 1.00 92.69 96 LYS A N 1
ATOM 764 C CA . LYS A 1 96 ? -4.691 5.162 1.297 1.00 92.69 96 LYS A CA 1
ATOM 765 C C . LYS A 1 96 ? -4.974 4.401 2.579 1.00 92.69 96 LYS A C 1
ATOM 767 O O . LYS A 1 96 ? -4.954 3.174 2.569 1.00 92.69 96 LYS A O 1
ATOM 772 N N . ILE A 1 97 ? -5.232 5.132 3.654 1.00 93.75 97 ILE A N 1
ATOM 773 C CA . ILE A 1 97 ? -5.473 4.560 4.975 1.00 93.75 97 ILE A CA 1
ATOM 774 C C . ILE A 1 97 ? -6.942 4.784 5.319 1.00 93.75 97 ILE A C 1
ATOM 776 O O . ILE A 1 97 ? -7.464 5.894 5.180 1.00 93.75 97 ILE A O 1
ATOM 780 N N . TYR A 1 98 ? -7.601 3.714 5.736 1.00 94.62 98 TYR A N 1
ATOM 781 C CA . TYR A 1 98 ? -8.986 3.710 6.175 1.00 94.62 98 TYR A CA 1
ATOM 782 C C . TYR A 1 98 ? -9.086 2.999 7.516 1.00 94.62 98 TYR A C 1
ATOM 784 O O . TYR A 1 98 ? -8.320 2.077 7.800 1.00 94.62 98 TYR A O 1
ATOM 792 N N . THR A 1 99 ? -10.058 3.414 8.311 1.00 93.44 99 THR A N 1
ATOM 793 C CA . THR A 1 99 ? -10.508 2.685 9.486 1.00 93.44 99 THR A CA 1
ATOM 794 C C . THR A 1 99 ? -11.756 1.877 9.155 1.00 93.44 99 THR A C 1
ATOM 796 O O . THR A 1 99 ? -12.522 2.252 8.262 1.00 93.44 99 THR A O 1
ATOM 799 N N . PHE A 1 100 ? -11.972 0.758 9.839 1.00 92.69 100 PHE A N 1
ATOM 800 C CA . PHE A 1 100 ? -13.198 -0.020 9.693 1.00 92.69 100 PHE A CA 1
ATOM 801 C C . PHE A 1 100 ? -13.722 -0.530 11.034 1.00 92.69 100 PHE A C 1
ATOM 803 O O . PHE A 1 100 ? -12.954 -0.851 11.938 1.00 92.69 100 PHE A O 1
ATOM 810 N N . THR A 1 101 ? -15.047 -0.570 11.133 1.00 91.00 101 THR A N 1
ATOM 811 C CA . THR A 1 101 ? -15.829 -1.144 12.237 1.00 91.00 101 THR A CA 1
ATOM 812 C C . THR A 1 101 ? -17.017 -1.891 11.621 1.00 91.00 101 THR A C 1
ATOM 814 O O . THR A 1 101 ? -16.831 -2.895 10.945 1.00 91.00 101 THR A O 1
ATOM 817 N N . ASP A 1 102 ? -18.222 -1.347 11.755 1.00 86.94 102 ASP A N 1
ATOM 818 C CA . ASP A 1 102 ? -19.447 -1.611 10.990 1.00 86.94 102 ASP A CA 1
ATOM 819 C C . ASP A 1 102 ? -19.478 -0.935 9.602 1.00 86.94 102 ASP A C 1
ATOM 821 O O . ASP A 1 102 ? -20.319 -1.237 8.750 1.00 86.94 102 ASP A O 1
ATOM 825 N N . SER A 1 103 ? -18.598 0.044 9.403 1.00 89.06 103 SER A N 1
ATOM 826 C CA . SER A 1 103 ? -18.468 0.842 8.191 1.00 89.06 103 SER A CA 1
ATOM 827 C C . SER A 1 103 ? -17.004 1.206 7.959 1.00 89.06 103 SER A C 1
ATOM 829 O O . SER A 1 103 ? -16.233 1.356 8.908 1.00 89.06 103 SER A O 1
ATOM 831 N N . VAL A 1 104 ? -16.615 1.371 6.693 1.00 92.12 104 VAL A N 1
ATOM 832 C CA . VAL A 1 104 ? -15.264 1.811 6.318 1.00 92.12 104 VAL A CA 1
ATOM 833 C C . VAL A 1 104 ? -15.231 3.332 6.190 1.00 92.12 104 VAL A C 1
ATOM 835 O O . VAL A 1 104 ? -16.004 3.913 5.423 1.00 92.12 104 VAL A O 1
ATOM 838 N N . LYS A 1 105 ? -14.317 3.988 6.908 1.00 93.25 105 LYS A N 1
ATOM 839 C CA . LYS A 1 105 ? -14.157 5.449 6.943 1.00 93.25 105 LYS A CA 1
ATOM 840 C C . LYS A 1 105 ? -12.705 5.849 6.670 1.00 93.25 105 LYS A C 1
ATOM 842 O O . LYS A 1 105 ? -11.801 5.050 6.895 1.00 93.25 105 LYS A O 1
ATOM 847 N N . PRO A 1 106 ? -12.438 7.052 6.137 1.00 93.00 106 PRO A N 1
ATOM 848 C CA . PRO A 1 106 ? -11.071 7.555 6.011 1.00 93.00 106 PRO A CA 1
ATOM 849 C C . PRO A 1 106 ? -10.365 7.614 7.370 1.00 93.00 106 PRO A C 1
ATOM 851 O O . PRO A 1 106 ? -11.021 7.796 8.396 1.00 93.00 106 PRO A O 1
ATOM 854 N N . TRP A 1 107 ? -9.037 7.482 7.365 1.00 91.25 107 TRP A N 1
ATOM 855 C CA . TRP A 1 107 ? -8.234 7.657 8.575 1.00 91.25 107 TRP A CA 1
ATOM 856 C C . TRP A 1 107 ? -8.497 9.033 9.223 1.00 91.25 107 TRP A C 1
ATOM 858 O O . TRP A 1 107 ? -8.393 10.041 8.520 1.00 91.25 107 TRP A O 1
ATOM 868 N N . PRO A 1 108 ? -8.860 9.092 10.518 1.00 88.38 108 PRO A N 1
ATOM 869 C CA . PRO A 1 108 ? -9.122 10.350 11.214 1.00 88.38 108 PRO A CA 1
ATOM 870 C C . PRO A 1 108 ? -7.824 11.052 11.644 1.00 88.38 108 PRO A C 1
ATOM 872 O O . PRO A 1 108 ? -6.790 10.409 11.811 1.00 88.38 108 PRO A O 1
ATOM 875 N N . ASP A 1 109 ? -7.893 12.360 11.914 1.00 84.81 109 ASP A N 1
ATOM 876 C CA . ASP A 1 109 ? -6.757 13.123 12.468 1.00 84.81 109 ASP A CA 1
ATOM 877 C C . ASP A 1 109 ? -6.360 12.639 13.872 1.00 84.81 109 ASP A C 1
ATOM 879 O O . ASP A 1 109 ? -5.190 12.669 14.250 1.00 84.81 109 ASP A O 1
ATOM 883 N N . GLN A 1 110 ? -7.343 12.170 14.644 1.00 83.31 110 GLN A N 1
ATOM 884 C CA . GLN A 1 110 ? -7.155 11.540 15.947 1.00 83.31 110 GLN A CA 1
ATOM 885 C C . GLN A 1 110 ? -7.777 10.147 15.923 1.00 83.31 110 GLN A C 1
ATOM 887 O O . GLN A 1 110 ? -8.990 9.996 15.753 1.00 83.31 110 GLN A O 1
ATOM 892 N N . PHE A 1 111 ? -6.946 9.120 16.087 1.00 84.31 111 PHE A N 1
ATOM 893 C CA . PHE A 1 111 ? -7.409 7.741 16.118 1.00 84.31 111 PHE A CA 1
ATOM 894 C C . PHE A 1 111 ? -8.005 7.410 17.489 1.00 84.31 111 PHE A C 1
ATOM 896 O O . PHE A 1 111 ? -7.300 7.345 18.493 1.00 84.31 111 PHE A O 1
ATOM 903 N N . ASN A 1 112 ? -9.324 7.210 17.527 1.00 84.06 112 ASN A N 1
ATOM 904 C CA . ASN A 1 112 ? -10.038 6.785 18.725 1.00 84.06 112 ASN A CA 1
ATOM 905 C C . ASN A 1 112 ? -10.941 5.581 18.399 1.00 84.06 112 ASN A C 1
ATOM 907 O O . ASN A 1 112 ? -11.936 5.748 17.687 1.00 84.06 112 ASN A O 1
ATOM 911 N N . PRO A 1 113 ? -10.613 4.369 18.876 1.00 82.56 113 PRO A N 1
ATOM 912 C CA . PRO A 1 113 ? -11.403 3.172 18.612 1.00 82.56 113 PRO A CA 1
ATOM 913 C C . PRO A 1 113 ? -12.682 3.156 19.460 1.00 82.56 113 PRO A C 1
ATOM 915 O O . PRO A 1 113 ? -12.665 2.871 20.659 1.00 82.56 113 PRO A O 1
ATOM 918 N N . VAL A 1 114 ? -13.816 3.462 18.832 1.00 81.69 114 VAL A N 1
ATOM 919 C CA . VAL A 1 114 ? -15.139 3.503 19.485 1.00 81.69 114 VAL A CA 1
ATOM 920 C C . VAL A 1 114 ? -16.120 2.453 18.968 1.00 81.69 114 VAL A C 1
ATOM 922 O O . VAL A 1 114 ? -17.191 2.313 19.559 1.00 81.69 114 VAL A O 1
ATOM 925 N N . GLY A 1 115 ? -15.776 1.701 17.919 1.00 80.00 115 GLY A N 1
ATOM 926 C CA . GLY A 1 115 ? -16.678 0.715 17.322 1.00 80.00 115 GLY A CA 1
ATOM 927 C C . GLY A 1 115 ? -16.930 -0.496 18.215 1.00 80.00 115 GLY A C 1
ATOM 928 O O . GLY A 1 115 ? -16.026 -0.982 18.887 1.00 80.00 115 GLY A O 1
ATOM 929 N N . GLU A 1 116 ? -18.157 -1.011 18.208 1.00 79.88 116 GLU A N 1
ATOM 930 C CA . GLU A 1 116 ? -18.519 -2.214 18.977 1.00 79.88 116 GLU A CA 1
ATOM 931 C C . GLU A 1 116 ? -18.445 -3.506 18.153 1.00 79.88 116 GLU A C 1
ATOM 933 O O . GLU A 1 116 ? -18.434 -4.596 18.717 1.00 79.88 116 GLU A O 1
ATOM 938 N N . LYS A 1 117 ? -18.382 -3.385 16.823 1.00 83.31 117 LYS A N 1
ATOM 939 C CA . LYS A 1 117 ? -18.335 -4.505 15.879 1.00 83.31 117 LYS A CA 1
ATOM 940 C C . LYS A 1 117 ? -17.136 -4.394 14.949 1.00 83.31 117 LYS A C 1
ATOM 942 O O . LYS A 1 117 ? -16.674 -3.284 14.667 1.00 83.31 117 LYS A O 1
ATOM 947 N N . THR A 1 118 ? -16.722 -5.546 14.432 1.00 86.94 118 THR A N 1
ATOM 948 C CA . THR A 1 118 ? -15.589 -5.686 13.520 1.00 86.94 118 THR A CA 1
ATOM 949 C C . THR A 1 118 ? -16.027 -6.460 12.282 1.00 86.94 118 THR A C 1
ATOM 951 O O . THR A 1 118 ? -16.035 -7.693 12.274 1.00 86.94 118 THR A O 1
ATOM 954 N N . ASP A 1 119 ? -16.364 -5.745 11.208 1.00 89.00 119 ASP A N 1
ATOM 955 C CA . ASP A 1 119 ? -16.740 -6.343 9.927 1.00 89.00 119 ASP A CA 1
ATOM 956 C C . ASP A 1 119 ? -15.564 -6.326 8.936 1.00 89.00 119 ASP A C 1
ATOM 958 O O . ASP A 1 119 ? -15.405 -5.445 8.083 1.00 89.00 119 ASP A O 1
ATOM 962 N N . ILE A 1 120 ? -14.718 -7.353 9.044 1.00 89.88 120 ILE A N 1
ATOM 963 C CA . ILE A 1 120 ? -13.575 -7.552 8.146 1.00 89.88 120 ILE A CA 1
ATOM 964 C C . ILE A 1 120 ? -14.054 -7.822 6.712 1.00 89.88 120 ILE A C 1
ATOM 966 O O . ILE A 1 120 ? -13.421 -7.380 5.749 1.00 89.88 120 ILE A O 1
ATOM 970 N N . ALA A 1 121 ? -15.176 -8.528 6.541 1.00 90.88 121 ALA A N 1
ATOM 971 C CA . ALA A 1 121 ? -15.695 -8.886 5.225 1.00 90.88 121 ALA A CA 1
ATOM 972 C C . ALA A 1 121 ? -16.094 -7.637 4.430 1.00 90.88 121 ALA A C 1
ATOM 974 O O . ALA A 1 121 ? -15.745 -7.507 3.251 1.00 90.88 121 ALA A O 1
ATOM 975 N N . GLN A 1 122 ? -16.758 -6.679 5.076 1.00 91.69 122 GLN A N 1
ATOM 976 C CA . GLN A 1 122 ? -17.085 -5.393 4.472 1.00 91.69 122 GLN A CA 1
ATOM 977 C C . GLN A 1 122 ? -15.822 -4.589 4.134 1.00 91.69 122 GLN A C 1
ATOM 979 O O . GLN A 1 122 ? -15.730 -4.039 3.032 1.00 91.69 122 GLN A O 1
ATOM 984 N N . ALA A 1 123 ? -14.818 -4.577 5.015 1.00 91.62 123 ALA A N 1
ATOM 985 C CA . ALA A 1 123 ? -13.543 -3.903 4.763 1.00 91.62 123 ALA A CA 1
ATOM 986 C C . ALA A 1 123 ? -12.801 -4.488 3.544 1.00 91.62 123 ALA A C 1
ATOM 988 O O . ALA A 1 123 ? -12.304 -3.756 2.678 1.00 91.62 123 ALA A O 1
ATOM 989 N N . LEU A 1 124 ? -12.796 -5.816 3.403 1.00 91.81 124 LEU A N 1
ATOM 990 C CA . LEU A 1 124 ? -12.226 -6.497 2.241 1.00 91.81 124 LEU A CA 1
ATOM 991 C C . LEU A 1 124 ? -13.055 -6.259 0.973 1.00 91.81 124 LEU A C 1
ATOM 993 O O . LEU A 1 124 ? -12.481 -6.012 -0.090 1.00 91.81 124 LEU A O 1
ATOM 997 N N . ASN A 1 125 ? -14.385 -6.246 1.055 1.00 93.25 125 ASN A N 1
ATOM 998 C CA . ASN A 1 125 ? -15.240 -5.904 -0.086 1.00 93.25 125 ASN A CA 1
ATOM 999 C C . ASN A 1 125 ? -15.008 -4.462 -0.556 1.00 93.25 125 ASN A C 1
ATOM 1001 O O . ASN A 1 125 ? -14.871 -4.221 -1.759 1.00 93.25 125 ASN A O 1
ATOM 1005 N N . PHE A 1 126 ? -14.852 -3.521 0.376 1.00 92.81 126 PHE A N 1
ATOM 1006 C CA . PHE A 1 126 ? -14.446 -2.152 0.071 1.00 92.81 126 PHE A CA 1
ATOM 1007 C C . PHE A 1 126 ? -13.102 -2.123 -0.671 1.00 92.81 126 PHE A C 1
ATOM 1009 O O . PHE A 1 126 ? -12.974 -1.437 -1.689 1.00 92.81 126 PHE A O 1
ATOM 1016 N N . SER A 1 127 ? -12.126 -2.933 -0.246 1.00 92.06 127 SER A N 1
ATOM 1017 C CA . SER A 1 127 ? -10.824 -3.019 -0.920 1.00 92.06 127 SER A CA 1
ATOM 1018 C C . SER A 1 127 ? -10.932 -3.505 -2.371 1.00 92.06 127 SER A C 1
ATOM 1020 O O . SER A 1 127 ? -10.301 -2.924 -3.258 1.00 92.06 127 SER A O 1
ATOM 1022 N N . ARG A 1 128 ? -11.799 -4.488 -2.661 1.00 89.50 128 ARG A N 1
ATOM 1023 C CA . ARG A 1 128 ? -11.993 -5.025 -4.023 1.00 89.50 128 ARG A CA 1
ATOM 1024 C C . ARG A 1 128 ? -12.456 -3.952 -5.004 1.00 89.50 128 ARG A C 1
ATOM 1026 O O . ARG A 1 128 ? -11.974 -3.918 -6.135 1.00 89.50 128 ARG A O 1
ATOM 1033 N N . THR A 1 129 ? -13.335 -3.045 -4.575 1.00 89.06 129 THR A N 1
ATOM 1034 C CA . THR A 1 129 ? -13.832 -1.955 -5.439 1.00 89.06 129 THR A CA 1
ATOM 1035 C C . THR A 1 129 ? -12.744 -0.947 -5.818 1.00 89.06 129 THR A C 1
ATOM 1037 O O . THR A 1 129 ? -12.803 -0.343 -6.887 1.00 89.06 129 THR A O 1
ATOM 1040 N N . ARG A 1 130 ? -11.718 -0.788 -4.973 1.00 87.19 130 ARG A N 1
ATOM 1041 C CA . ARG A 1 130 ? -10.627 0.184 -5.148 1.00 87.19 130 ARG A CA 1
ATOM 1042 C C . ARG A 1 130 ? -9.435 -0.365 -5.932 1.00 87.19 130 ARG A C 1
ATOM 1044 O O . ARG A 1 130 ? -8.577 0.429 -6.309 1.00 87.19 130 ARG A O 1
ATOM 1051 N N . ARG A 1 131 ? -9.391 -1.683 -6.174 1.00 86.38 131 ARG A N 1
ATOM 1052 C CA . ARG A 1 131 ? -8.323 -2.396 -6.903 1.00 86.38 131 ARG A CA 1
ATOM 1053 C C . ARG A 1 131 ? -6.900 -1.982 -6.466 1.00 86.38 131 ARG A C 1
ATOM 1055 O O . ARG A 1 131 ? -6.117 -1.546 -7.310 1.00 86.38 131 ARG A O 1
ATOM 1062 N N . PRO A 1 132 ? -6.564 -2.057 -5.164 1.00 89.81 132 PRO A N 1
ATOM 1063 C CA . PRO A 1 132 ? -5.231 -1.713 -4.683 1.00 89.81 132 PRO A CA 1
ATOM 1064 C C . PRO A 1 132 ? -4.190 -2.753 -5.114 1.00 89.81 132 PRO A C 1
ATOM 1066 O O . PRO 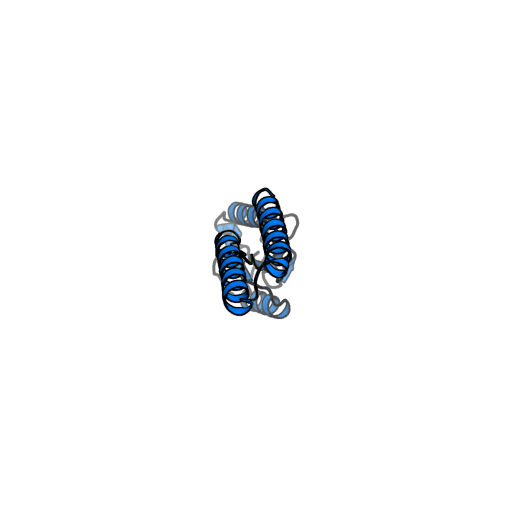A 1 132 ? -4.533 -3.890 -5.436 1.00 89.81 132 PRO A O 1
ATOM 1069 N N . GLY A 1 133 ? -2.911 -2.371 -5.092 1.00 86.19 133 GLY A N 1
ATOM 1070 C CA . GLY A 1 133 ? -1.807 -3.278 -5.437 1.00 86.19 133 GLY A CA 1
ATOM 1071 C C . GLY A 1 133 ? -1.527 -4.293 -4.329 1.00 86.19 133 GLY A C 1
ATOM 1072 O O . GLY A 1 133 ? -1.116 -5.417 -4.595 1.00 86.19 133 GLY A O 1
ATOM 1073 N N . ALA A 1 134 ? -1.793 -3.892 -3.087 1.00 89.50 134 ALA A N 1
ATOM 1074 C CA . ALA A 1 134 ? -1.761 -4.729 -1.899 1.00 89.50 134 ALA A CA 1
ATOM 1075 C C . ALA A 1 134 ? -2.710 -4.153 -0.840 1.00 89.50 134 ALA A C 1
ATOM 1077 O O . ALA A 1 134 ? -2.989 -2.948 -0.831 1.00 89.50 134 ALA A O 1
ATOM 1078 N N . VAL A 1 135 ? -3.182 -5.017 0.058 1.00 91.94 135 VAL A N 1
ATOM 1079 C CA . VAL A 1 135 ? -3.994 -4.641 1.219 1.00 91.94 135 VAL A CA 1
ATOM 1080 C C . VAL A 1 135 ? -3.240 -5.040 2.480 1.00 91.94 135 VAL A C 1
ATOM 1082 O O . VAL A 1 135 ? -2.876 -6.203 2.635 1.00 91.94 135 VAL A O 1
ATOM 1085 N N . ILE A 1 136 ? -3.010 -4.081 3.372 1.00 92.50 136 ILE A N 1
ATOM 1086 C CA . ILE A 1 136 ? -2.518 -4.327 4.728 1.00 92.50 136 ILE A CA 1
ATOM 1087 C C . ILE A 1 136 ? -3.720 -4.226 5.659 1.00 92.50 136 ILE A C 1
ATOM 1089 O O . ILE A 1 136 ? -4.334 -3.166 5.758 1.00 92.50 136 ILE A O 1
ATOM 1093 N N . LEU A 1 137 ? -4.050 -5.328 6.325 1.00 92.50 137 LEU A N 1
ATOM 1094 C CA . LEU A 1 137 ? -5.106 -5.388 7.329 1.00 92.50 137 LEU A CA 1
ATOM 1095 C C . LEU A 1 137 ? -4.471 -5.379 8.721 1.00 92.50 137 LEU A C 1
ATOM 1097 O O . LEU A 1 137 ? -3.643 -6.235 9.027 1.00 92.50 137 LEU A O 1
ATOM 1101 N N . VAL A 1 138 ? -4.866 -4.421 9.554 1.00 90.38 138 VAL A N 1
ATOM 1102 C CA . VAL A 1 138 ? -4.465 -4.323 10.959 1.00 90.38 138 VAL A CA 1
ATOM 1103 C C . VAL A 1 138 ? -5.713 -4.535 11.803 1.00 90.38 138 VAL A C 1
ATOM 1105 O O . VAL A 1 138 ? -6.583 -3.673 11.833 1.00 90.38 138 VAL A O 1
ATOM 1108 N N . SER A 1 139 ? -5.812 -5.690 12.453 1.00 88.50 139 SER A N 1
ATOM 1109 C CA . SER A 1 139 ? -6.916 -6.058 13.344 1.00 88.50 139 SER A CA 1
ATOM 1110 C C . SER A 1 139 ? -6.387 -6.959 14.456 1.00 88.50 139 SER A C 1
ATOM 1112 O O . SER A 1 139 ? -5.325 -7.572 14.312 1.00 88.50 139 SER A O 1
ATOM 1114 N N . ASP A 1 140 ? -7.114 -7.023 15.566 1.00 83.56 140 ASP A N 1
ATOM 1115 C CA . ASP A 1 140 ? -6.862 -7.961 16.661 1.00 83.56 140 ASP A CA 1
ATOM 1116 C C . ASP A 1 140 ? -7.348 -9.394 16.353 1.00 83.56 140 ASP A C 1
ATOM 1118 O O . ASP A 1 140 ? -7.098 -10.308 17.139 1.00 83.56 140 ASP A O 1
ATOM 1122 N N . GLY A 1 141 ? -7.981 -9.607 15.192 1.00 75.06 141 GLY A N 1
ATOM 1123 C CA . GLY A 1 141 ? -8.419 -10.916 14.706 1.00 75.06 141 GLY A CA 1
ATOM 1124 C C . GLY A 1 141 ? -9.839 -11.300 15.119 1.00 75.06 141 GLY A C 1
ATOM 1125 O O . GLY A 1 141 ? -10.273 -12.410 14.805 1.00 75.06 141 GLY A O 1
ATOM 1126 N N . MET A 1 142 ? -10.572 -10.409 15.789 1.00 72.69 142 MET A N 1
ATOM 1127 C CA . MET A 1 142 ? -11.983 -10.610 16.114 1.00 72.69 142 MET A CA 1
ATOM 1128 C C . MET A 1 142 ? -12.856 -10.283 14.893 1.00 72.69 142 MET A C 1
ATOM 1130 O O . MET A 1 142 ? -12.663 -9.264 14.235 1.00 72.69 142 MET A O 1
ATOM 1134 N N . HIS A 1 143 ? -13.835 -11.133 14.581 1.00 72.75 143 HIS A N 1
ATOM 1135 C CA . HIS A 1 143 ? -14.845 -10.851 13.559 1.00 72.75 143 HIS A CA 1
ATOM 1136 C C . HIS A 1 143 ? -16.226 -11.201 14.101 1.00 72.75 143 HIS A C 1
ATOM 1138 O O . HIS A 1 143 ? -16.466 -12.358 14.452 1.00 72.75 143 HIS A O 1
ATOM 1144 N N . ASN A 1 144 ? -17.106 -10.197 14.159 1.00 61.53 144 ASN A N 1
ATOM 1145 C CA . ASN A 1 144 ? -18.412 -10.270 14.815 1.00 61.53 144 ASN A CA 1
ATOM 1146 C C . ASN A 1 144 ? -19.500 -9.593 13.979 1.00 61.53 144 ASN A C 1
ATOM 1148 O O . ASN A 1 144 ? -19.210 -8.506 13.425 1.00 61.53 144 ASN A O 1
#

Secondary structure (DSSP, 8-state):
-HHHHHHHHHHHHHHHHHHHHTTT-S-HHHHHHHHHHHHHHHHHHHHHH----------SPEEEEEE-BHHHHHTT-HHHHHHHHHHHHHSSS-EEEEEESSSEEEPPSS----BS---HHHHHHHHHHH--S-EEEE--S---

pLDDT: mean 77.38, std 13.15, range [48.16, 94.62]

Radius of gyration: 30.27 Å; chains: 1; bounding box: 63×24×77 Å

Sequence (144 aa):
MITIFVSVILFGLLVYLYLKERKTAGYKTPLVLRLVMLVLLVLILIGSIFKISFKQSPQIPLLVLVDASRSINFQGNLQKIDSIINKINQESWSKKIYTFTDSVKPWPDQFNPVGEKTDIAQALNFSRTRRPGAVILVSDGMHN

Foldseek 3Di:
DVLVVVLVVVVVVLVVVVVVVVVPDPPPPVSVVVSVVVVVVSVVVVVVVDPPPPPPQPPFAEEEEEELAPVCVVVVCVVVVVVVVVVVVPDPHHYFYWYDFPDIGGDDPDRHRDHNFRAVVRVVVVCVVSVGPYYHYHDPPDHD